Protein AF-A0A529MHB3-F1 (afdb_monomer_lite)

pLDDT: mean 91.33, std 6.26, range [59.16, 98.19]

Structure (mmCIF, N/CA/C/O backbone):
data_AF-A0A529MHB3-F1
#
_entry.id   AF-A0A529MHB3-F1
#
loop_
_atom_site.group_PDB
_atom_site.id
_atom_site.type_symbol
_atom_site.label_atom_id
_atom_site.label_alt_id
_atom_site.label_comp_id
_atom_site.label_asym_id
_atom_site.label_entity_id
_atom_site.label_seq_id
_atom_site.pdbx_PDB_ins_code
_atom_site.Cartn_x
_atom_site.Cartn_y
_atom_site.Cartn_z
_atom_site.occupancy
_atom_site.B_iso_or_equiv
_atom_site.auth_seq_id
_atom_site.auth_comp_id
_atom_site.auth_asym_id
_atom_site.auth_at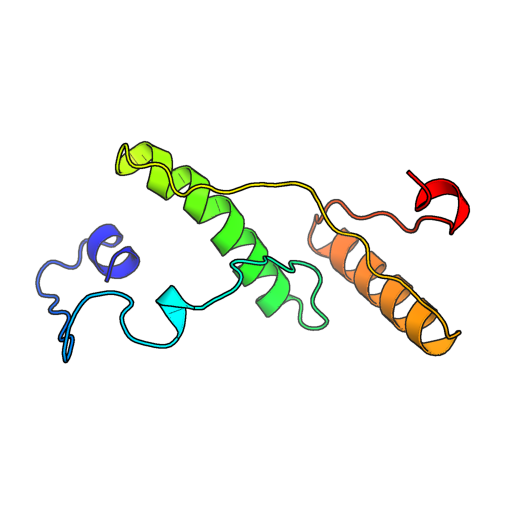om_id
_atom_site.pdbx_PDB_model_num
ATOM 1 N N . LEU A 1 1 ? -7.051 -4.091 14.810 1.00 94.50 1 LEU A N 1
ATOM 2 C CA . LEU A 1 1 ? -8.360 -3.804 15.439 1.00 94.50 1 LEU A CA 1
ATOM 3 C C . LEU A 1 1 ? -9.518 -4.038 14.470 1.00 94.50 1 LEU A C 1
ATOM 5 O O . LEU A 1 1 ? -10.263 -4.978 14.696 1.00 94.50 1 LEU A O 1
ATOM 9 N N . TYR A 1 2 ? -9.612 -3.275 13.371 1.00 95.81 2 TYR A N 1
ATOM 10 C CA . TYR A 1 2 ? -10.701 -3.368 12.380 1.00 95.81 2 TYR A CA 1
ATOM 11 C C . TYR A 1 2 ? -11.044 -4.806 11.943 1.00 95.81 2 TYR A C 1
ATOM 13 O O . TYR A 1 2 ? -12.170 -5.247 12.139 1.00 95.81 2 TYR A O 1
ATOM 21 N N . HIS A 1 3 ? -10.074 -5.578 11.436 1.00 97.31 3 HIS A N 1
ATOM 22 C CA . HIS A 1 3 ? -10.346 -6.948 10.974 1.00 97.31 3 HIS A CA 1
ATOM 23 C C . HIS A 1 3 ? -10.776 -7.912 12.085 1.00 97.31 3 HIS A C 1
ATOM 25 O O . HIS A 1 3 ? -11.596 -8.785 11.830 1.00 97.31 3 HIS A O 1
ATOM 31 N N . LEU A 1 4 ? -10.254 -7.752 13.307 1.00 98.06 4 LEU A N 1
ATOM 32 C CA . LEU A 1 4 ? -10.658 -8.579 14.448 1.00 98.06 4 LEU A CA 1
ATOM 33 C C . LEU A 1 4 ? -12.116 -8.291 14.822 1.00 98.06 4 LEU A C 1
ATOM 35 O O . LEU A 1 4 ? -12.918 -9.215 14.911 1.00 98.06 4 LEU A O 1
ATOM 39 N N . ALA A 1 5 ? -12.478 -7.010 14.943 1.00 96.44 5 ALA A N 1
ATOM 40 C CA . ALA A 1 5 ? -13.852 -6.598 15.222 1.00 96.44 5 ALA A CA 1
ATOM 41 C C . ALA A 1 5 ? -14.816 -7.063 14.116 1.00 96.44 5 ALA A C 1
ATOM 43 O O . ALA A 1 5 ? -15.865 -7.634 14.405 1.00 96.44 5 ALA A O 1
ATOM 44 N N . LYS A 1 6 ? -14.426 -6.917 12.840 1.00 95.00 6 LYS A N 1
ATOM 45 C CA . LYS A 1 6 ? -15.197 -7.423 11.692 1.00 95.00 6 LYS A CA 1
ATOM 46 C C . LYS A 1 6 ? -15.372 -8.948 11.726 1.00 95.00 6 LYS A C 1
ATOM 48 O O . LYS A 1 6 ? -16.399 -9.450 11.284 1.00 95.00 6 LYS A O 1
ATOM 53 N N . ALA A 1 7 ? -14.403 -9.683 12.272 1.00 97.56 7 ALA A N 1
ATOM 54 C CA . ALA A 1 7 ? -14.483 -11.129 12.477 1.00 97.56 7 ALA A CA 1
ATOM 55 C C . ALA A 1 7 ? -15.318 -11.539 13.711 1.00 97.56 7 ALA A C 1
ATOM 57 O O . ALA A 1 7 ? -15.335 -12.716 14.065 1.00 97.56 7 ALA A O 1
ATOM 58 N N . GLY A 1 8 ? -15.998 -10.595 14.374 1.00 98.00 8 GLY A N 1
ATOM 59 C CA . GLY A 1 8 ? -16.901 -10.860 15.497 1.00 98.00 8 GLY A CA 1
ATOM 60 C C . GLY A 1 8 ? -16.226 -10.893 16.867 1.00 98.00 8 GLY A C 1
ATOM 61 O O . GLY A 1 8 ? -16.867 -11.254 17.850 1.00 98.00 8 GLY A O 1
ATOM 62 N N . TRP A 1 9 ? -14.949 -10.524 16.960 1.00 98.19 9 TRP A N 1
ATOM 63 C CA . TRP A 1 9 ? -14.267 -10.431 18.248 1.00 98.19 9 TRP A CA 1
ATOM 64 C C . TRP A 1 9 ? -14.741 -9.177 18.988 1.00 98.19 9 TRP A C 1
ATOM 66 O O . TRP A 1 9 ? -14.654 -8.071 18.453 1.00 98.19 9 TRP A O 1
ATOM 76 N N . THR A 1 10 ? -15.220 -9.347 20.220 1.00 97.00 10 THR A N 1
ATOM 77 C CA . THR A 1 10 ? -15.802 -8.263 21.031 1.00 97.00 10 THR A CA 1
ATOM 78 C C . THR A 1 10 ? -14.849 -7.732 22.100 1.00 97.00 10 THR A C 1
ATOM 80 O O . THR A 1 10 ? -14.863 -6.539 22.388 1.00 97.00 10 THR A O 1
ATOM 83 N N . ASP A 1 11 ? -13.978 -8.584 22.643 1.00 97.38 11 ASP A N 1
ATOM 84 C CA . ASP A 1 11 ? -13.080 -8.244 23.753 1.00 97.38 11 ASP A CA 1
ATOM 85 C C . ASP A 1 11 ? -11.695 -7.819 23.243 1.00 97.38 11 ASP A C 1
ATOM 87 O O . ASP A 1 11 ? -10.702 -8.533 23.394 1.00 97.38 11 ASP A O 1
ATOM 91 N N . ILE A 1 12 ? -11.619 -6.658 22.584 1.00 97.56 12 ILE A N 1
ATOM 92 C CA . ILE A 1 12 ? -10.368 -6.139 22.010 1.00 97.56 12 ILE A CA 1
ATOM 93 C C . ILE A 1 12 ? -10.081 -4.733 22.537 1.00 97.56 12 ILE A C 1
ATOM 95 O O . ILE A 1 12 ? -10.956 -3.872 22.555 1.00 97.56 12 ILE A O 1
ATOM 99 N N . MET A 1 13 ? -8.822 -4.472 22.888 1.00 97.00 13 MET A N 1
ATOM 100 C CA . MET A 1 13 ? -8.336 -3.155 23.298 1.00 97.00 13 MET A CA 1
ATOM 101 C C . MET A 1 13 ? -7.160 -2.727 22.415 1.00 97.00 13 MET A C 1
ATOM 103 O O . MET A 1 13 ? -6.275 -3.529 22.117 1.00 97.00 13 MET A O 1
ATOM 107 N N . LEU A 1 14 ? -7.147 -1.457 22.004 1.00 97.38 14 LEU A N 1
ATOM 108 C CA . LEU A 1 14 ? -5.997 -0.805 21.377 1.00 97.38 14 LEU A CA 1
ATOM 109 C C . LEU A 1 14 ? -5.404 0.185 22.380 1.00 97.38 14 LEU A C 1
ATOM 111 O O . LEU A 1 14 ? -6.128 1.024 22.907 1.00 97.38 14 LEU A O 1
ATOM 115 N N . ILE A 1 15 ? -4.100 0.087 22.627 1.00 97.62 15 ILE A N 1
ATOM 116 C CA . ILE A 1 15 ? -3.367 1.013 23.493 1.00 97.62 15 ILE A CA 1
ATOM 117 C C . ILE A 1 15 ? -2.458 1.854 22.598 1.00 97.62 15 ILE A C 1
ATOM 119 O O . ILE A 1 15 ? -1.578 1.314 21.932 1.00 97.62 15 ILE A O 1
ATOM 123 N N . GLU A 1 16 ? -2.688 3.164 22.586 1.00 97.19 16 GLU A N 1
ATOM 124 C CA . GLU A 1 16 ? -1.869 4.164 21.895 1.00 97.19 16 GLU A CA 1
ATOM 125 C C . GLU A 1 16 ? -1.195 5.052 22.948 1.00 97.19 16 GLU A C 1
ATOM 127 O O . GLU A 1 16 ? -1.802 5.393 23.964 1.00 97.19 16 GLU A O 1
ATOM 132 N N . ARG A 1 17 ? 0.076 5.399 22.730 1.00 97.69 17 ARG A N 1
ATOM 133 C CA . ARG A 1 17 ? 0.848 6.240 23.651 1.00 97.69 17 ARG A CA 1
ATOM 134 C C . ARG A 1 17 ? 0.370 7.694 23.612 1.00 97.69 17 ARG A C 1
ATOM 136 O O . ARG A 1 17 ? 0.407 8.350 24.650 1.00 97.69 17 ARG A O 1
ATOM 143 N N . SER A 1 18 ? 0.033 8.208 22.429 1.00 96.94 18 SER A N 1
ATOM 144 C CA . SER A 1 18 ? -0.364 9.607 22.226 1.00 96.94 18 SER A CA 1
ATOM 145 C C . SER A 1 18 ? -1.667 9.699 21.429 1.00 96.94 18 SER A C 1
ATOM 147 O O . SER A 1 18 ? -2.725 9.374 21.959 1.00 96.94 18 SER A O 1
ATOM 149 N N . GLU A 1 19 ? -1.608 10.130 20.169 1.00 97.00 19 GLU A N 1
ATOM 150 C CA . GLU A 1 19 ? -2.771 10.256 19.292 1.00 97.00 19 GLU A CA 1
ATOM 151 C C . GLU A 1 19 ? -2.668 9.234 18.163 1.00 97.00 19 GLU A C 1
ATOM 153 O O . GLU A 1 19 ? -1.571 8.872 17.729 1.00 97.00 19 GLU A O 1
ATOM 158 N N . LEU A 1 20 ? -3.810 8.768 17.652 1.00 97.19 20 LEU A N 1
ATOM 159 C CA . LEU A 1 20 ? -3.800 7.878 16.495 1.00 97.19 20 LEU A CA 1
ATOM 160 C C . LEU A 1 20 ? -3.012 8.530 15.358 1.00 97.19 20 LEU A C 1
ATOM 162 O O . LEU A 1 20 ? -3.176 9.712 15.072 1.00 97.19 20 LEU A O 1
ATOM 166 N N . THR A 1 21 ? -2.188 7.727 14.687 1.00 96.50 21 THR A N 1
ATOM 167 C CA . THR A 1 21 ? -1.310 8.129 13.574 1.00 96.50 21 THR A CA 1
ATOM 168 C C . THR A 1 21 ? -0.060 8.938 13.939 1.00 96.50 21 THR A C 1
ATOM 170 O O . THR A 1 21 ? 0.784 9.105 13.058 1.00 96.50 21 THR A O 1
ATOM 173 N N . SER A 1 22 ? 0.160 9.331 15.204 1.00 95.62 22 SER A N 1
ATOM 174 C CA . SER A 1 22 ? 1.291 10.198 15.605 1.00 95.62 22 SER A CA 1
ATOM 175 C C . SER A 1 22 ? 2.699 9.590 15.423 1.00 95.62 22 SER A C 1
ATOM 177 O O . SER A 1 22 ? 3.696 10.243 15.721 1.00 95.62 22 SER A O 1
ATOM 179 N N . GLY A 1 23 ? 2.796 8.338 14.964 1.00 95.12 23 GLY A N 1
ATOM 180 C CA . GLY A 1 23 ? 4.038 7.657 14.578 1.00 95.12 23 GLY A CA 1
ATOM 181 C C . GLY A 1 23 ? 4.447 7.920 13.123 1.00 95.12 23 GLY A C 1
ATOM 182 O O . GLY A 1 23 ? 4.363 9.037 12.638 1.00 95.12 23 GLY A O 1
ATOM 183 N N . SER A 1 24 ? 4.891 6.896 12.389 1.00 95.62 24 SER A N 1
ATOM 184 C CA . SER A 1 24 ? 5.295 7.077 10.984 1.00 95.62 24 SER A CA 1
ATOM 185 C C . SER A 1 24 ? 4.135 7.303 10.013 1.00 95.62 24 SER A C 1
ATOM 187 O O . SER A 1 24 ? 4.341 7.795 8.905 1.00 95.62 24 SER A O 1
ATOM 189 N N . SER A 1 25 ? 2.914 6.953 10.422 1.00 94.44 25 SER A N 1
ATOM 190 C CA . SER A 1 25 ? 1.727 7.024 9.572 1.00 94.44 25 SER A CA 1
ATOM 191 C C . SER A 1 25 ? 1.390 8.449 9.136 1.00 94.44 25 SER A C 1
ATOM 193 O O . SER A 1 25 ? 1.068 8.639 7.968 1.00 94.44 25 SER A O 1
ATOM 195 N N . TRP A 1 26 ? 1.480 9.447 10.028 1.00 93.44 26 TRP A N 1
ATOM 196 C CA . TRP A 1 26 ? 1.101 10.825 9.679 1.00 93.44 26 TRP A CA 1
ATOM 197 C C . TRP A 1 26 ? 2.002 11.436 8.601 1.00 93.44 26 TRP A C 1
ATOM 199 O O . TRP A 1 26 ? 1.537 12.241 7.801 1.00 93.44 26 TRP A O 1
ATOM 209 N N . HIS A 1 27 ? 3.285 11.060 8.577 1.00 93.69 27 HIS A N 1
ATOM 210 C CA . HIS A 1 27 ? 4.274 11.618 7.652 1.00 93.69 27 HIS A CA 1
ATOM 211 C C . HIS A 1 27 ? 4.565 10.700 6.458 1.00 93.69 27 HIS A C 1
ATOM 213 O O . HIS A 1 27 ? 5.542 10.906 5.731 1.00 93.69 27 HIS A O 1
ATOM 219 N N . ALA A 1 28 ? 3.775 9.642 6.268 1.00 93.94 28 ALA A N 1
ATOM 220 C CA . ALA A 1 28 ? 3.904 8.787 5.102 1.00 93.94 28 ALA A CA 1
ATOM 221 C C . ALA A 1 28 ? 3.451 9.547 3.846 1.00 93.94 28 ALA A C 1
ATOM 223 O O . ALA A 1 28 ? 2.418 10.208 3.848 1.00 93.94 28 ALA A O 1
ATOM 224 N N . ALA A 1 29 ? 4.178 9.389 2.737 1.00 92.44 29 ALA A N 1
ATOM 225 C CA . ALA A 1 29 ? 3.784 9.978 1.454 1.00 92.44 29 ALA A CA 1
ATOM 226 C C . ALA A 1 29 ? 2.499 9.355 0.861 1.00 92.44 29 ALA A C 1
ATOM 228 O O . ALA A 1 29 ? 1.949 9.886 -0.095 1.00 92.44 29 ALA A O 1
ATOM 229 N N . GLY A 1 30 ? 2.037 8.216 1.396 1.00 88.19 30 GLY A N 1
ATOM 230 C CA . GLY A 1 30 ? 0.776 7.579 0.994 1.00 88.19 30 GLY A CA 1
ATOM 231 C C . GLY A 1 30 ? 0.814 6.807 -0.331 1.00 88.19 30 GLY A C 1
ATOM 232 O O . GLY A 1 30 ? -0.236 6.479 -0.872 1.00 88.19 30 GLY A O 1
ATOM 233 N N . GLY A 1 31 ? 2.001 6.510 -0.872 1.00 87.94 31 GLY A N 1
ATOM 234 C CA . GLY A 1 31 ? 2.146 5.774 -2.131 1.00 87.94 31 GLY A CA 1
ATOM 235 C C . GLY A 1 31 ? 1.840 4.276 -2.008 1.00 87.94 31 GLY A C 1
ATOM 236 O O . GLY A 1 31 ? 2.332 3.604 -1.100 1.00 87.94 31 GLY A O 1
ATOM 237 N N . PHE A 1 32 ? 1.084 3.734 -2.968 1.00 85.94 32 PHE A N 1
ATOM 238 C CA . PHE A 1 32 ? 0.829 2.298 -3.108 1.00 85.94 32 PHE A CA 1
ATOM 239 C C . PHE A 1 32 ? 1.616 1.733 -4.294 1.00 85.94 32 PHE A C 1
ATOM 241 O O . PHE A 1 32 ? 1.418 2.141 -5.436 1.00 85.94 32 PHE A O 1
ATOM 248 N N . HIS A 1 33 ? 2.481 0.753 -4.038 1.00 82.31 33 HIS A N 1
ATOM 249 C CA . HIS A 1 33 ? 3.254 0.065 -5.075 1.00 82.31 33 HIS A CA 1
ATOM 250 C C . HIS A 1 33 ? 2.892 -1.415 -5.070 1.00 82.31 33 HIS A C 1
ATOM 252 O O . HIS A 1 33 ? 3.374 -2.156 -4.221 1.00 82.31 33 HIS A O 1
ATOM 258 N N . THR A 1 34 ? 2.020 -1.839 -5.983 1.00 73.31 34 THR A N 1
ATOM 259 C CA . THR A 1 34 ? 1.471 -3.206 -5.998 1.00 73.31 34 THR A CA 1
ATOM 260 C C . THR A 1 34 ? 2.378 -4.225 -6.684 1.00 73.31 34 THR A C 1
ATOM 262 O O . THR A 1 34 ? 2.241 -5.422 -6.440 1.00 73.31 34 THR A O 1
ATOM 265 N N . LEU A 1 35 ? 3.310 -3.786 -7.539 1.00 78.06 35 LEU A N 1
ATOM 266 C CA . LEU A 1 35 ? 4.237 -4.695 -8.207 1.00 78.06 35 LEU A CA 1
ATOM 267 C C . LEU A 1 35 ? 5.370 -5.087 -7.252 1.00 78.06 35 LEU A C 1
ATOM 269 O O . LEU A 1 35 ? 6.232 -4.271 -6.923 1.00 78.06 35 LEU A O 1
ATOM 273 N N . ASN A 1 36 ? 5.369 -6.351 -6.827 1.00 78.50 36 ASN A N 1
ATOM 274 C CA . ASN A 1 36 ? 6.335 -6.888 -5.877 1.00 78.50 36 ASN A CA 1
ATOM 275 C C . ASN A 1 36 ? 7.028 -8.151 -6.411 1.00 78.50 36 ASN A C 1
ATOM 277 O O . ASN A 1 36 ? 6.462 -8.916 -7.193 1.00 78.50 36 ASN A O 1
ATOM 281 N N . GLY A 1 37 ? 8.267 -8.382 -5.969 1.00 75.62 37 GLY A N 1
ATOM 282 C CA . GLY A 1 37 ? 9.010 -9.601 -6.284 1.00 75.62 37 GLY A CA 1
ATOM 283 C C . GLY A 1 37 ? 8.434 -10.847 -5.601 1.00 75.62 37 GLY A C 1
ATOM 284 O O . GLY A 1 37 ? 8.552 -11.942 -6.165 1.00 75.62 37 GLY A O 1
ATOM 285 N N . ASP A 1 38 ? 7.798 -10.677 -4.437 1.00 83.44 38 ASP A N 1
ATOM 286 C CA . ASP A 1 38 ? 7.110 -11.731 -3.687 1.00 83.44 38 ASP A CA 1
ATOM 287 C C . ASP A 1 38 ? 5.599 -11.746 -4.019 1.00 83.44 38 ASP A C 1
ATOM 289 O O . ASP A 1 38 ? 4.898 -10.761 -3.757 1.00 83.44 38 ASP A O 1
ATOM 293 N N . PRO A 1 39 ? 5.066 -12.857 -4.567 1.00 81.19 39 PRO A N 1
ATOM 294 C CA . PRO A 1 39 ? 3.649 -12.984 -4.907 1.00 81.19 39 PRO A CA 1
ATOM 295 C C . PRO A 1 39 ? 2.676 -12.788 -3.737 1.00 81.19 39 PRO A C 1
ATOM 297 O O . PRO A 1 39 ? 1.580 -12.259 -3.930 1.00 81.19 39 PRO A O 1
ATOM 300 N N . ASN A 1 40 ? 3.050 -13.197 -2.522 1.00 86.81 40 ASN A N 1
ATOM 301 C CA . ASN A 1 40 ? 2.193 -13.042 -1.347 1.00 86.81 40 ASN A CA 1
ATOM 302 C C . ASN A 1 40 ? 2.121 -11.579 -0.914 1.00 86.81 40 ASN A C 1
ATOM 304 O O . ASN A 1 40 ? 1.050 -11.097 -0.542 1.00 86.81 40 ASN A O 1
ATOM 308 N N . VAL A 1 41 ? 3.240 -10.860 -1.019 1.00 88.00 41 VAL A N 1
ATOM 309 C CA . VAL A 1 41 ? 3.276 -9.421 -0.739 1.00 88.00 41 VAL A CA 1
ATOM 310 C C . VAL A 1 41 ? 2.457 -8.659 -1.778 1.00 88.00 41 VAL A C 1
ATOM 312 O O . VAL A 1 41 ? 1.637 -7.827 -1.395 1.00 88.00 41 VAL A O 1
ATOM 315 N N . ALA A 1 42 ? 2.587 -8.992 -3.067 1.00 83.25 42 ALA A N 1
ATOM 316 C CA . ALA A 1 42 ? 1.767 -8.393 -4.124 1.00 83.25 42 ALA A CA 1
ATOM 317 C C . ALA A 1 42 ? 0.262 -8.612 -3.873 1.00 83.25 42 ALA A C 1
ATOM 319 O O . ALA A 1 42 ? -0.536 -7.677 -3.963 1.00 83.25 42 ALA A O 1
ATOM 320 N N . LYS A 1 43 ? -0.129 -9.830 -3.471 1.00 84.44 43 LYS A N 1
ATOM 321 C CA . LYS A 1 43 ? -1.518 -10.148 -3.111 1.00 84.44 43 LYS A CA 1
ATOM 322 C C . LYS A 1 43 ? -2.006 -9.342 -1.903 1.00 84.44 43 LYS A C 1
ATOM 324 O O . LYS A 1 43 ? -3.131 -8.844 -1.925 1.00 84.44 43 LYS A O 1
ATOM 329 N N . LEU A 1 44 ? -1.178 -9.189 -0.867 1.00 89.81 44 LEU A N 1
ATOM 330 C CA . LEU A 1 44 ? -1.512 -8.378 0.307 1.00 89.81 44 LEU A CA 1
ATOM 331 C C . LEU A 1 44 ? -1.683 -6.899 -0.064 1.00 89.81 44 LEU A C 1
ATOM 333 O O . LEU A 1 44 ? -2.628 -6.262 0.387 1.00 89.81 44 LEU A O 1
ATOM 337 N N . GLN A 1 45 ? 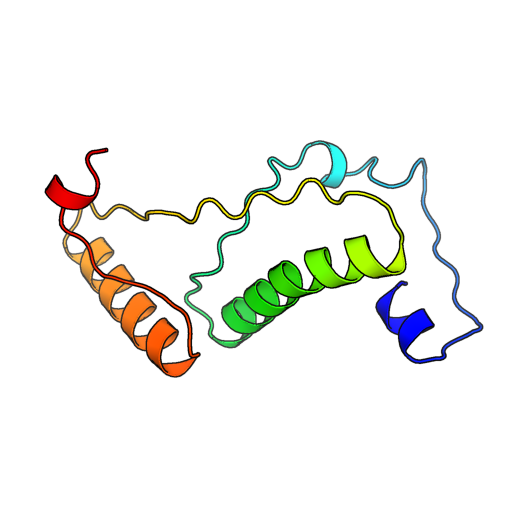-0.813 -6.358 -0.915 1.00 89.31 45 GLN A N 1
ATOM 338 C CA . GLN A 1 45 ? -0.914 -4.974 -1.384 1.00 89.31 45 GLN A CA 1
ATOM 339 C C . GLN A 1 45 ? -2.181 -4.747 -2.215 1.00 89.31 45 GLN A C 1
ATOM 341 O O . GLN A 1 45 ? -2.878 -3.756 -1.998 1.00 89.31 45 GLN A O 1
ATOM 346 N N . ALA A 1 46 ? -2.518 -5.678 -3.113 1.00 85.44 46 ALA A N 1
ATOM 347 C CA . ALA A 1 46 ? -3.763 -5.632 -3.877 1.00 85.44 46 ALA A CA 1
ATOM 348 C C . ALA A 1 46 ? -4.997 -5.667 -2.958 1.00 85.44 46 ALA A C 1
ATOM 350 O O . ALA A 1 46 ? -5.926 -4.878 -3.139 1.00 85.44 46 ALA A O 1
ATOM 351 N N . TYR A 1 47 ? -4.979 -6.525 -1.932 1.00 90.81 47 TYR A N 1
ATOM 352 C CA . TYR A 1 47 ? -6.018 -6.553 -0.903 1.00 90.81 47 TYR A CA 1
ATOM 353 C C . TYR A 1 47 ? -6.144 -5.208 -0.179 1.00 90.81 47 TYR A C 1
ATOM 355 O O . TYR A 1 47 ? -7.249 -4.685 -0.073 1.00 90.81 47 TYR A O 1
AT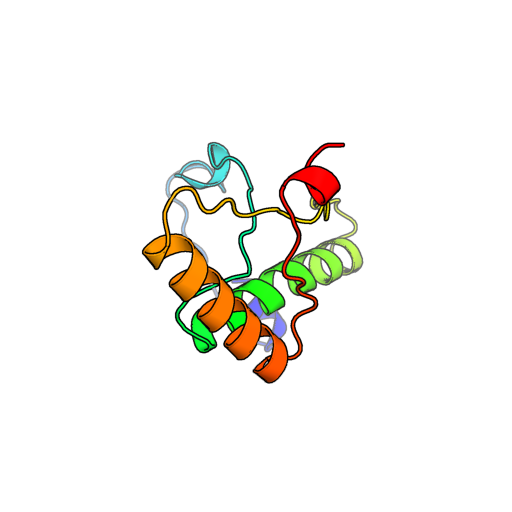OM 363 N N . THR A 1 48 ? -5.030 -4.624 0.272 1.00 91.88 48 THR A N 1
ATOM 364 C CA . THR A 1 48 ? -5.033 -3.330 0.966 1.00 91.88 48 THR A CA 1
ATOM 365 C C . THR A 1 48 ? -5.644 -2.235 0.097 1.00 91.88 48 THR A C 1
ATOM 367 O O . THR A 1 48 ? -6.503 -1.502 0.573 1.00 91.88 48 THR A O 1
ATOM 370 N N . VAL A 1 49 ? -5.273 -2.148 -1.183 1.00 90.06 49 VAL A N 1
ATOM 371 C CA . VAL A 1 49 ? -5.853 -1.153 -2.103 1.00 90.06 49 VAL A CA 1
ATOM 372 C C . VAL A 1 49 ? -7.371 -1.324 -2.228 1.00 90.06 49 VAL A C 1
ATOM 374 O O . VAL A 1 49 ? -8.109 -0.339 -2.192 1.00 90.06 49 VAL A O 1
ATOM 377 N N . GLN A 1 50 ? -7.855 -2.563 -2.336 1.00 89.75 50 GLN A N 1
ATOM 378 C CA . GLN A 1 50 ? -9.291 -2.831 -2.418 1.00 89.75 50 GLN A CA 1
ATOM 379 C C . GLN A 1 50 ? -10.018 -2.542 -1.095 1.00 89.75 50 GLN A C 1
ATOM 381 O O . GLN A 1 50 ? -11.147 -2.056 -1.110 1.00 89.75 50 GLN A O 1
ATOM 386 N N . LEU A 1 51 ? -9.369 -2.798 0.042 1.00 95.12 51 LEU A N 1
ATOM 387 C CA . LEU A 1 51 ? -9.927 -2.565 1.371 1.00 95.12 51 LEU A CA 1
ATOM 388 C C . LEU A 1 51 ? -10.228 -1.082 1.627 1.00 95.12 51 LEU A C 1
ATOM 390 O O . LEU A 1 51 ? -11.219 -0.783 2.281 1.00 95.12 51 LEU A O 1
ATOM 394 N N . TYR A 1 52 ? -9.422 -0.154 1.106 1.00 94.50 52 TYR A N 1
ATOM 395 C CA . TYR A 1 52 ? -9.670 1.285 1.280 1.00 94.50 52 TYR A CA 1
ATOM 396 C C . TYR A 1 52 ? -11.026 1.716 0.703 1.00 94.50 52 TYR A C 1
ATOM 398 O O . TYR A 1 52 ? -11.718 2.518 1.323 1.00 94.50 52 TYR A O 1
ATOM 406 N N . LYS A 1 53 ? -11.439 1.139 -0.436 1.00 92.06 53 LYS A N 1
ATOM 407 C CA . LYS A 1 53 ? -12.776 1.377 -1.007 1.00 92.06 53 LYS A CA 1
ATOM 408 C C . LYS A 1 53 ? -13.872 0.890 -0.065 1.00 92.06 53 LYS A C 1
ATOM 410 O O . LYS A 1 53 ? -14.810 1.621 0.217 1.00 92.06 53 LYS A O 1
ATOM 415 N N . GLU A 1 54 ? -13.710 -0.323 0.460 1.00 94.75 54 GLU A N 1
ATOM 416 C CA . GLU A 1 54 ? -14.659 -0.891 1.416 1.00 94.75 54 GLU A CA 1
ATOM 417 C C . GLU A 1 54 ? -14.761 -0.018 2.678 1.00 94.75 54 GLU A C 1
ATOM 419 O O . GLU A 1 54 ? -15.860 0.290 3.123 1.00 94.75 54 GLU A O 1
ATOM 424 N N . ILE A 1 55 ? -13.625 0.417 3.238 1.00 95.88 55 ILE A N 1
ATOM 425 C CA . ILE A 1 55 ? -13.582 1.272 4.434 1.00 95.88 55 ILE A CA 1
ATOM 426 C C . ILE A 1 55 ? -14.327 2.584 4.194 1.00 95.88 55 ILE A C 1
ATOM 428 O O . ILE A 1 55 ? -15.091 3.003 5.063 1.00 95.88 55 ILE A O 1
ATOM 432 N N . GLU A 1 56 ? -14.134 3.223 3.042 1.00 95.56 56 GLU A N 1
ATOM 433 C CA . GLU A 1 56 ? -14.848 4.450 2.685 1.00 95.56 56 GLU A CA 1
ATOM 434 C C . GLU A 1 56 ? -16.368 4.223 2.633 1.00 95.56 56 GLU A C 1
ATOM 436 O O . GLU A 1 56 ? -17.125 4.994 3.225 1.00 95.56 56 GLU A O 1
ATOM 441 N N . GLU A 1 57 ? -16.811 3.110 2.040 1.00 95.44 57 GLU A N 1
ATOM 442 C CA . GLU A 1 57 ? -18.227 2.727 1.970 1.00 95.44 57 GLU A CA 1
ATOM 443 C C . GLU A 1 57 ? -18.848 2.471 3.354 1.00 95.44 57 GLU A C 1
ATOM 445 O O . GLU A 1 57 ? -19.909 3.018 3.658 1.00 95.44 57 GLU A O 1
ATOM 450 N N . VAL A 1 58 ? -18.212 1.663 4.215 1.00 96.12 58 VAL A N 1
ATOM 451 C CA . VAL A 1 58 ? -18.786 1.340 5.540 1.00 96.12 58 VAL A CA 1
ATOM 452 C C . VAL A 1 58 ? -18.652 2.465 6.561 1.00 96.12 58 VAL A C 1
ATOM 454 O O . VAL A 1 58 ? -19.483 2.557 7.464 1.00 96.12 58 VAL A O 1
ATOM 457 N N . SER A 1 59 ? -17.613 3.296 6.470 1.00 95.62 59 SER A N 1
ATOM 458 C CA . SER A 1 59 ? -17.397 4.386 7.433 1.00 95.62 59 SER A CA 1
ATOM 459 C C . SER A 1 59 ? -18.093 5.688 7.039 1.00 95.62 59 SER A C 1
ATOM 461 O O . SER A 1 59 ? -18.302 6.544 7.900 1.00 95.62 59 SER A O 1
ATOM 463 N N . GLY A 1 60 ? -18.419 5.866 5.754 1.00 96.44 60 GLY A N 1
ATOM 464 C CA . GLY A 1 60 ? -18.863 7.147 5.204 1.00 96.44 60 GLY A CA 1
ATOM 465 C C . GLY A 1 60 ? -17.780 8.234 5.224 1.00 96.44 60 GLY A C 1
ATOM 466 O O . GLY A 1 60 ? -18.091 9.403 5.000 1.00 96.44 60 GLY A O 1
ATOM 467 N N . GLN A 1 61 ? -16.524 7.881 5.520 1.00 96.44 61 GLN A N 1
ATOM 468 C CA . GLN A 1 61 ? -15.394 8.804 5.566 1.00 96.44 61 GLN A CA 1
ATOM 469 C C . GLN A 1 61 ? -14.481 8.574 4.367 1.00 96.44 61 GLN A C 1
ATOM 471 O O . GLN A 1 61 ? -14.024 7.458 4.130 1.00 96.44 61 GLN A O 1
ATOM 476 N N . SER A 1 62 ? -14.177 9.652 3.642 1.00 95.31 62 SER A N 1
ATOM 477 C CA . SER A 1 62 ? -13.225 9.600 2.532 1.00 95.31 62 SER A CA 1
ATOM 478 C C . SER A 1 62 ? -11.853 9.136 3.012 1.00 95.31 62 SER A C 1
ATOM 480 O O . SER A 1 62 ? -11.286 9.705 3.948 1.00 95.31 62 SER A O 1
ATOM 482 N N . CYS A 1 63 ? -11.293 8.147 2.320 1.00 93.81 63 CYS A N 1
ATOM 483 C CA . CYS A 1 63 ? -9.917 7.708 2.519 1.00 93.81 63 CYS A CA 1
ATOM 484 C C . CYS A 1 63 ? -8.925 8.462 1.618 1.00 93.81 63 CYS A C 1
ATOM 486 O O . CYS A 1 63 ? -7.729 8.176 1.663 1.00 93.81 63 CYS A O 1
ATOM 488 N N . SER A 1 64 ? -9.405 9.408 0.795 1.00 92.25 64 SER A N 1
ATOM 489 C CA . SER A 1 64 ? -8.587 10.212 -0.130 1.00 92.25 64 SER A CA 1
ATOM 490 C C . SER A 1 64 ? -7.676 9.355 -1.028 1.00 92.25 64 SER A C 1
ATOM 492 O O . SER A 1 64 ? -6.526 9.699 -1.298 1.00 92.25 64 SER A O 1
ATOM 494 N N . LEU A 1 65 ? -8.184 8.198 -1.470 1.00 90.94 65 LEU A N 1
ATOM 495 C CA . LEU A 1 65 ? -7.444 7.261 -2.310 1.00 90.94 65 LEU A CA 1
ATOM 496 C C . LEU A 1 65 ? -7.461 7.715 -3.777 1.00 90.94 65 LEU A C 1
ATOM 498 O O . LEU A 1 65 ? -8.515 7.774 -4.408 1.00 90.94 65 LEU A O 1
ATOM 502 N N . HIS A 1 66 ? -6.280 7.937 -4.351 1.00 90.25 66 HIS A N 1
ATOM 503 C CA . HIS A 1 66 ? -6.115 8.273 -5.766 1.00 90.25 66 HIS A CA 1
ATOM 504 C C . HIS A 1 66 ? -5.448 7.116 -6.522 1.00 90.25 66 HIS A C 1
ATOM 506 O O . HIS A 1 66 ? -4.254 6.864 -6.376 1.00 90.25 66 HIS A O 1
ATOM 512 N N . LEU A 1 67 ? -6.219 6.402 -7.348 1.00 86.81 67 LEU A N 1
ATOM 513 C CA . LEU A 1 67 ? -5.721 5.304 -8.186 1.00 86.81 67 LEU A CA 1
ATOM 514 C C . LEU A 1 67 ? -5.255 5.832 -9.547 1.00 86.81 67 LEU A C 1
ATOM 516 O O . LEU A 1 67 ? -5.940 5.680 -10.553 1.00 86.81 67 LEU A O 1
ATOM 520 N N . THR A 1 68 ? -4.085 6.466 -9.572 1.00 88.69 68 THR A N 1
ATOM 521 C CA . THR A 1 68 ? -3.510 7.081 -10.785 1.00 88.69 68 THR A CA 1
ATOM 522 C C . THR A 1 68 ? -2.704 6.112 -11.653 1.00 88.69 68 THR A C 1
ATOM 524 O O . THR A 1 68 ? -2.152 6.515 -12.672 1.00 88.69 68 THR A O 1
ATOM 527 N N . GLY A 1 69 ? -2.586 4.848 -11.240 1.00 86.94 69 GLY A N 1
ATOM 528 C CA . GLY A 1 69 ? -1.601 3.923 -11.797 1.00 86.94 69 GLY A CA 1
ATOM 529 C C . GLY A 1 69 ? -0.171 4.294 -11.388 1.00 86.94 69 GLY A C 1
ATOM 530 O O . GLY A 1 69 ? 0.055 5.167 -10.546 1.00 86.94 69 GLY A O 1
ATOM 531 N N . GLY A 1 70 ? 0.808 3.604 -11.968 1.00 88.12 70 GLY A N 1
ATOM 532 C CA . GLY A 1 70 ? 2.221 3.863 -11.715 1.00 88.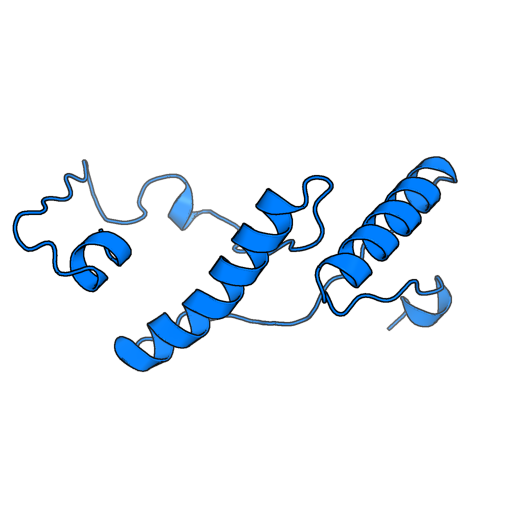12 70 GLY A CA 1
ATOM 533 C C . GLY A 1 70 ? 3.099 3.298 -12.823 1.00 88.12 70 GLY A C 1
ATOM 534 O O . GLY A 1 70 ? 2.764 2.286 -13.432 1.00 88.12 70 GLY A O 1
ATOM 535 N N . VAL A 1 71 ? 4.235 3.951 -13.062 1.00 90.56 71 VAL A N 1
ATOM 536 C CA . VAL A 1 71 ? 5.222 3.546 -14.069 1.00 90.56 71 VAL A CA 1
ATOM 537 C C . VAL A 1 71 ? 6.546 3.268 -13.371 1.00 90.56 71 VAL A C 1
ATOM 539 O O . VAL A 1 71 ? 6.991 4.047 -12.529 1.00 90.56 71 VAL A O 1
ATOM 542 N N . MET A 1 72 ? 7.187 2.153 -13.719 1.00 91.38 72 MET A N 1
ATOM 543 C CA . MET A 1 72 ? 8.552 1.855 -13.292 1.00 91.38 72 MET A CA 1
ATOM 544 C C . MET A 1 72 ? 9.495 1.897 -14.481 1.00 91.38 72 MET A C 1
ATOM 546 O O . MET A 1 72 ? 9.310 1.173 -15.454 1.00 91.38 72 MET A O 1
ATOM 550 N N . MET A 1 73 ? 10.530 2.722 -14.361 1.00 92.69 73 MET A N 1
ATOM 551 C CA . MET A 1 73 ? 11.536 2.889 -15.401 1.00 92.69 73 MET A CA 1
ATOM 552 C C . MET A 1 73 ? 12.645 1.840 -15.270 1.00 92.69 73 MET A C 1
ATOM 554 O O . MET A 1 73 ? 12.984 1.393 -14.165 1.00 92.69 73 MET A O 1
ATOM 558 N N . ALA A 1 74 ? 13.215 1.472 -16.415 1.00 94.94 74 ALA A N 1
ATOM 559 C CA . ALA A 1 74 ? 14.439 0.695 -16.517 1.00 94.94 74 ALA A CA 1
ATOM 560 C C . ALA A 1 74 ? 15.485 1.485 -17.303 1.00 94.94 74 ALA A C 1
ATOM 562 O O . ALA A 1 74 ? 15.265 1.832 -18.461 1.00 94.94 74 ALA A O 1
ATOM 563 N N . ASP A 1 75 ? 16.611 1.762 -16.658 1.00 95.88 75 ASP A N 1
ATOM 564 C CA . ASP A 1 75 ? 17.794 2.411 -17.226 1.00 95.88 75 ASP A CA 1
ATOM 565 C C . ASP A 1 75 ? 18.906 1.406 -17.575 1.00 95.88 75 ASP A C 1
ATOM 567 O O . ASP A 1 75 ? 19.829 1.742 -18.315 1.00 95.88 75 ASP A O 1
ATOM 571 N N . THR A 1 76 ? 18.795 0.159 -17.101 1.00 97.50 76 THR A N 1
ATOM 572 C CA . THR A 1 76 ? 19.720 -0.939 -17.408 1.00 97.50 76 THR A CA 1
ATOM 573 C C . THR A 1 76 ? 19.006 -2.186 -17.951 1.00 97.50 76 THR A C 1
ATOM 575 O O . THR A 1 76 ? 17.817 -2.399 -17.669 1.00 97.50 76 THR A O 1
ATOM 578 N N . PRO A 1 77 ? 19.711 -3.056 -18.704 1.00 97.00 77 PRO A N 1
ATOM 579 C CA . PRO A 1 77 ? 19.172 -4.344 -19.144 1.00 97.00 77 PRO A CA 1
ATOM 580 C C . PRO A 1 77 ? 18.694 -5.224 -17.983 1.00 97.00 77 PRO A C 1
ATOM 582 O O . PRO A 1 77 ? 17.603 -5.790 -18.052 1.00 97.00 77 PRO A O 1
ATOM 585 N N . GLU A 1 78 ? 19.445 -5.272 -16.882 1.00 97.06 78 GLU A N 1
ATOM 586 C CA . GLU A 1 78 ? 19.110 -6.070 -15.696 1.00 97.06 78 GLU A CA 1
ATOM 587 C C . GLU A 1 78 ? 17.825 -5.561 -15.035 1.00 97.06 78 GLU A C 1
ATOM 589 O O . GLU A 1 78 ? 16.984 -6.345 -14.581 1.00 97.06 78 GLU A O 1
ATOM 594 N N . ARG A 1 79 ? 17.632 -4.234 -15.015 1.00 95.12 79 ARG A N 1
ATOM 595 C CA . ARG A 1 79 ? 16.393 -3.633 -14.521 1.00 95.12 79 ARG A CA 1
ATOM 596 C C . ARG A 1 79 ? 15.215 -4.003 -15.415 1.00 95.12 79 ARG A C 1
ATOM 598 O O . ARG A 1 79 ? 14.136 -4.290 -14.896 1.00 95.12 79 ARG A O 1
ATOM 605 N N . MET A 1 80 ? 15.417 -4.055 -16.729 1.00 95.56 80 MET A N 1
ATOM 606 C CA . MET A 1 80 ? 14.377 -4.487 -17.659 1.00 95.56 80 MET A CA 1
ATOM 607 C C . MET A 1 80 ? 14.029 -5.973 -17.488 1.00 95.56 80 MET A C 1
ATOM 609 O O . MET A 1 80 ? 12.851 -6.328 -17.513 1.00 95.56 80 MET A O 1
ATOM 613 N N . ASP A 1 81 ? 15.012 -6.840 -17.246 1.00 95.62 81 ASP A N 1
ATOM 614 C CA . ASP A 1 81 ? 14.765 -8.260 -16.963 1.00 95.62 81 ASP A CA 1
ATOM 615 C C . ASP A 1 81 ? 13.968 -8.459 -15.673 1.00 95.62 81 ASP A C 1
ATOM 617 O O . ASP A 1 81 ? 13.018 -9.251 -15.641 1.00 95.62 81 ASP A O 1
ATOM 621 N N . PHE A 1 82 ? 14.269 -7.671 -14.637 1.00 92.88 82 PHE A N 1
ATOM 622 C CA . PHE A 1 82 ? 13.446 -7.625 -13.431 1.00 92.88 82 PHE A CA 1
ATOM 623 C C . PHE A 1 82 ? 11.995 -7.226 -13.742 1.00 92.88 82 PHE A C 1
ATOM 625 O O . PHE A 1 82 ? 11.071 -7.891 -13.269 1.00 92.88 82 PHE A O 1
ATOM 632 N N . LEU A 1 83 ? 11.769 -6.184 -14.554 1.00 93.00 83 LEU A N 1
ATOM 633 C CA . LEU A 1 83 ? 10.414 -5.746 -14.916 1.00 93.00 83 LEU A CA 1
ATOM 634 C C . LEU A 1 83 ? 9.664 -6.793 -15.747 1.00 93.00 83 LEU A C 1
ATOM 636 O O . LEU A 1 83 ? 8.481 -7.022 -15.499 1.00 93.00 83 LEU A O 1
ATOM 640 N N . ARG A 1 84 ? 10.337 -7.492 -16.671 1.00 93.69 84 ARG A N 1
ATOM 641 C CA . ARG A 1 84 ? 9.740 -8.612 -17.424 1.00 93.69 84 ARG A CA 1
ATOM 642 C C . ARG A 1 84 ? 9.305 -9.741 -16.496 1.00 93.69 84 ARG A C 1
ATOM 644 O O . ARG A 1 84 ? 8.192 -10.251 -16.633 1.00 93.69 84 ARG A O 1
ATOM 651 N N . LEU A 1 85 ? 10.152 -10.111 -15.533 1.00 91.31 85 LEU A N 1
ATOM 652 C CA . LEU A 1 85 ? 9.817 -11.125 -14.534 1.00 91.31 85 LEU A CA 1
ATOM 653 C C . LEU A 1 85 ? 8.646 -10.675 -13.651 1.00 91.31 85 LEU A C 1
ATOM 655 O O . LEU A 1 85 ? 7.735 -11.461 -13.387 1.00 91.31 85 LEU A O 1
ATOM 659 N N . ALA A 1 86 ? 8.654 -9.419 -13.208 1.00 89.12 86 ALA A N 1
ATOM 660 C CA . ALA A 1 86 ? 7.589 -8.851 -12.395 1.00 89.12 86 ALA A CA 1
ATOM 661 C C . ALA A 1 86 ? 6.254 -8.810 -13.159 1.00 89.12 86 ALA A C 1
ATOM 663 O O . ALA A 1 86 ? 5.240 -9.243 -12.620 1.00 89.12 86 ALA A O 1
ATOM 664 N N . HIS A 1 87 ? 6.258 -8.403 -14.432 1.00 90.75 87 HIS A N 1
ATOM 665 C CA . HIS A 1 87 ? 5.084 -8.448 -15.308 1.00 90.75 87 HIS A CA 1
ATOM 666 C C . HIS A 1 87 ? 4.577 -9.887 -15.510 1.00 90.75 87 HIS A C 1
ATOM 668 O O . HIS A 1 87 ? 3.382 -10.153 -15.379 1.00 90.75 87 HIS A O 1
ATOM 674 N N . ALA A 1 88 ? 5.470 -10.857 -15.742 1.00 89.94 88 ALA A N 1
ATOM 675 C CA . ALA A 1 88 ? 5.087 -12.264 -15.865 1.00 89.94 88 ALA A CA 1
ATOM 676 C C . ALA A 1 88 ? 4.414 -12.806 -14.589 1.00 89.94 88 ALA A C 1
ATOM 678 O O . ALA A 1 88 ? 3.391 -13.487 -14.681 1.00 89.94 88 ALA A O 1
ATOM 679 N N . LYS A 1 89 ? 4.945 -12.463 -13.407 1.00 84.81 89 LYS A N 1
ATOM 680 C CA . LYS A 1 89 ? 4.322 -12.781 -12.110 1.00 84.81 89 LYS A CA 1
ATOM 681 C C . LYS A 1 89 ? 2.982 -12.067 -11.932 1.00 84.81 89 LYS A C 1
ATOM 683 O O . LYS A 1 89 ? 2.026 -12.692 -11.482 1.00 84.81 89 LYS A O 1
ATOM 688 N N . GLY A 1 90 ? 2.903 -10.797 -12.324 1.00 84.81 90 GLY A N 1
ATOM 689 C CA . GLY A 1 90 ? 1.674 -10.008 -12.298 1.00 84.81 90 GLY A CA 1
ATOM 690 C C . GLY A 1 90 ? 0.548 -10.683 -13.078 1.00 84.81 90 GLY A C 1
ATOM 691 O O . GLY A 1 90 ? -0.532 -10.880 -12.527 1.00 84.81 90 GLY A O 1
ATOM 692 N N . ARG A 1 91 ? 0.825 -11.162 -14.299 1.00 86.19 91 ARG A N 1
ATOM 693 C CA . ARG A 1 91 ? -0.154 -11.913 -15.108 1.00 86.19 91 ARG A CA 1
ATOM 694 C C . ARG A 1 91 ? -0.671 -13.170 -14.407 1.00 86.19 91 ARG A C 1
ATOM 696 O O . ARG A 1 91 ? -1.869 -13.425 -14.433 1.00 86.19 91 ARG A O 1
ATOM 703 N N . TYR A 1 92 ? 0.206 -13.935 -13.751 1.00 83.69 92 TYR A N 1
ATOM 704 C CA . TYR A 1 92 ? -0.203 -15.110 -12.969 1.00 83.69 92 TYR A CA 1
ATOM 705 C C . TYR A 1 92 ? -1.119 -14.740 -11.789 1.00 83.69 92 TYR A C 1
ATOM 707 O O . TYR A 1 92 ? -2.041 -15.483 -11.462 1.00 83.69 92 TYR A O 1
ATOM 715 N N . LEU A 1 93 ? -0.890 -13.581 -11.171 1.00 82.31 93 LEU A N 1
ATOM 716 C CA . LEU A 1 93 ? -1.687 -13.068 -10.055 1.00 82.31 93 LEU A CA 1
ATOM 717 C C . LEU A 1 93 ? -2.950 -12.307 -10.494 1.00 82.31 93 LEU A C 1
ATOM 719 O O . LEU A 1 93 ? -3.671 -11.806 -9.634 1.00 82.31 93 LEU A O 1
ATOM 723 N N . GLY A 1 94 ? -3.221 -12.211 -11.801 1.00 84.38 94 GLY A N 1
ATOM 724 C CA . GLY A 1 94 ? -4.352 -11.452 -12.340 1.00 84.38 94 GLY A CA 1
ATOM 725 C C . GLY A 1 94 ? -4.199 -9.934 -12.214 1.00 84.38 94 GLY A C 1
ATOM 726 O O . GLY A 1 94 ? -5.198 -9.221 -12.191 1.00 84.38 94 GLY A O 1
ATOM 727 N N . MET A 1 95 ? -2.967 -9.433 -12.090 1.00 84.31 95 MET A N 1
ATOM 728 C CA . MET A 1 95 ? -2.688 -7.999 -12.048 1.00 84.31 95 MET A CA 1
ATOM 729 C C . MET A 1 95 ? -2.720 -7.400 -13.453 1.00 84.31 95 MET A C 1
ATOM 731 O O . MET A 1 95 ? -2.084 -7.927 -14.369 1.00 84.31 95 MET A O 1
ATOM 735 N N . ASP A 1 96 ? -3.388 -6.257 -13.586 1.00 87.31 96 ASP A N 1
ATOM 736 C CA . ASP A 1 96 ? -3.372 -5.460 -14.808 1.00 87.31 96 ASP A CA 1
ATOM 737 C C . ASP A 1 96 ? -2.049 -4.688 -14.905 1.00 87.31 96 ASP A C 1
ATOM 739 O O . ASP A 1 96 ? -1.770 -3.786 -14.112 1.00 87.31 96 ASP A O 1
ATOM 743 N N . THR A 1 97 ? -1.170 -5.136 -15.800 1.00 90.62 97 THR A N 1
ATOM 744 C CA . THR A 1 97 ? 0.173 -4.579 -15.996 1.00 90.62 97 THR A CA 1
ATOM 745 C C . THR A 1 97 ? 0.556 -4.680 -17.463 1.00 90.62 97 THR A C 1
ATOM 747 O O . THR A 1 97 ? 0.210 -5.655 -18.128 1.00 90.62 97 THR A O 1
ATOM 750 N N . GLU A 1 98 ? 1.345 -3.724 -17.941 1.00 93.44 98 GLU A N 1
ATOM 751 C CA . GLU A 1 98 ? 1.828 -3.669 -19.319 1.00 93.44 98 GLU A CA 1
ATOM 752 C C . GLU A 1 98 ? 3.318 -3.306 -19.345 1.00 93.44 98 GLU A C 1
ATOM 754 O O . GLU A 1 98 ? 3.812 -2.580 -18.478 1.00 93.44 98 GLU A O 1
ATOM 759 N N . LEU A 1 99 ? 4.048 -3.836 -20.330 1.00 94.50 99 LEU A N 1
ATOM 760 C CA . LEU A 1 99 ? 5.396 -3.369 -20.644 1.00 94.50 99 LEU A CA 1
ATOM 761 C C . LEU A 1 99 ? 5.291 -2.285 -21.712 1.00 94.50 99 LEU A C 1
ATOM 763 O O . LEU A 1 99 ? 4.949 -2.588 -22.850 1.00 94.50 99 LEU A O 1
ATOM 767 N N . ILE A 1 100 ? 5.632 -1.055 -21.339 1.00 94.44 100 ILE A N 1
ATOM 768 C CA . ILE A 1 100 ? 5.560 0.108 -22.223 1.00 94.44 100 ILE A CA 1
ATOM 769 C C . ILE A 1 100 ? 6.946 0.552 -22.696 1.00 94.44 100 ILE A C 1
ATOM 771 O O . ILE A 1 100 ? 7.969 0.346 -22.034 1.00 94.44 100 ILE A O 1
ATOM 775 N N . THR A 1 101 ? 6.974 1.189 -23.855 1.00 94.19 101 THR A N 1
ATOM 776 C CA . THR A 1 101 ? 8.138 1.851 -24.440 1.00 94.19 101 THR A CA 1
ATOM 777 C C . THR A 1 101 ? 8.364 3.236 -23.818 1.00 94.19 101 THR A C 1
ATOM 779 O O . THR A 1 101 ? 7.433 3.856 -23.299 1.00 94.19 101 THR A O 1
ATOM 782 N N 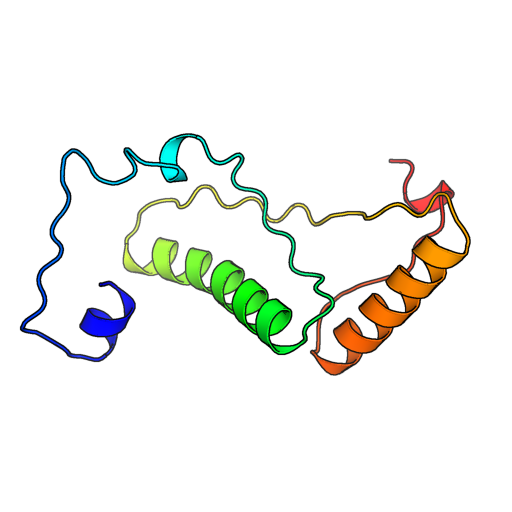. PRO A 1 102 ? 9.582 3.803 -23.922 1.00 92.56 102 PRO A N 1
ATOM 783 C CA . PRO A 1 102 ? 9.839 5.175 -23.477 1.00 92.56 102 PRO A CA 1
ATOM 784 C C . PRO A 1 102 ? 8.960 6.233 -24.161 1.00 92.56 102 PRO A C 1
ATOM 786 O O . PRO A 1 102 ? 8.665 7.260 -23.559 1.00 92.56 102 PRO A O 1
ATOM 789 N N . SER A 1 103 ? 8.546 5.998 -25.411 1.00 93.31 103 SER A N 1
ATOM 790 C CA . SER A 1 103 ? 7.614 6.874 -26.131 1.00 93.31 103 SER A CA 1
ATOM 791 C C . SER A 1 103 ? 6.214 6.862 -25.527 1.00 93.31 103 SER A C 1
ATOM 793 O O . SER A 1 103 ? 5.604 7.918 -25.434 1.00 93.31 103 SER A O 1
ATOM 795 N N . GLU A 1 104 ? 5.726 5.702 -25.090 1.00 91.75 104 GLU A N 1
ATOM 796 C CA . GLU A 1 104 ? 4.417 5.574 -24.432 1.00 91.75 104 GLU A CA 1
ATOM 797 C C . GLU 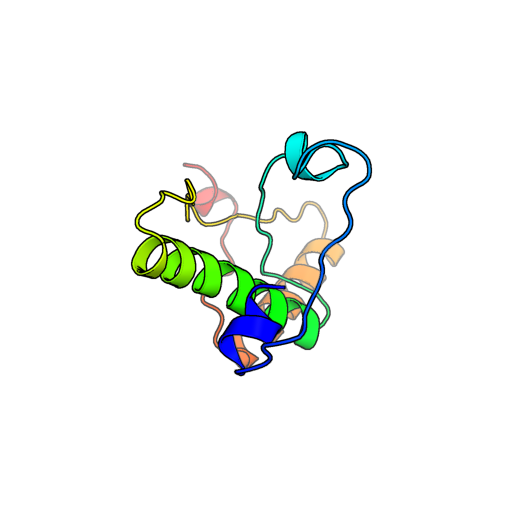A 1 104 ? 4.434 6.154 -23.012 1.00 91.75 104 GLU A C 1
ATOM 799 O O . GLU A 1 104 ? 3.430 6.686 -22.552 1.00 91.75 104 GLU A O 1
ATOM 804 N N . ALA A 1 105 ? 5.585 6.119 -22.332 1.00 87.94 105 ALA A N 1
ATOM 805 C CA . ALA A 1 105 ? 5.755 6.724 -21.009 1.00 87.94 105 ALA A CA 1
ATOM 806 C C . ALA A 1 105 ? 5.783 8.266 -21.031 1.00 87.94 105 ALA A C 1
ATOM 808 O O . ALA A 1 105 ? 5.682 8.903 -19.981 1.00 87.94 105 ALA A O 1
ATOM 809 N N . LYS A 1 106 ? 5.961 8.878 -22.205 1.00 81.56 106 LYS A N 1
ATOM 810 C CA . LYS A 1 106 ? 6.054 10.328 -22.367 1.00 81.56 106 LYS A CA 1
ATOM 811 C C . LYS A 1 106 ? 4.652 10.916 -22.569 1.00 81.56 106 LYS A C 1
ATOM 813 O O . LYS A 1 106 ? 4.212 11.076 -23.703 1.00 81.56 106 LYS A O 1
ATOM 818 N N . THR A 1 107 ? 3.968 11.212 -21.465 1.00 59.16 107 THR A N 1
ATOM 819 C CA . THR A 1 107 ? 2.740 12.036 -21.434 1.00 59.16 107 THR A CA 1
ATOM 820 C C . THR A 1 107 ? 3.027 13.509 -21.670 1.00 59.16 107 THR A C 1
ATOM 822 O O . THR A 1 107 ? 4.040 13.994 -21.113 1.00 59.16 107 THR A O 1
#

Foldseek 3Di:
DVVCVVVVNDPDDDDDPDDPCPPVNVVDPPDQDLQDPDLVSSVVSVVVLVVQVVCCVVVVDHPVDDCPDDDDDDPDPVSVVVVVSSVVSCVVSVHDDDDDDPVVVPD

Radius of gyration: 18.05 Å; chains: 1; bounding box: 39×27×50 Å

Secondary structure (DSSP, 8-state):
-HHHHHTT--S-----SSSTTTTTTTT---------SSHHHHHHHHHHHHHHHHHHHHH---------------SSHHHHHHHHHHHHHHHHTT-------TTTT--

Sequence (107 aa):
LYHLAKAGWTDIMLIERSELTSGSSWHAAGGFHTLNGDPNVAKLQAYTVQLYKEIEEVSGQSCSLHLTGGVMMADTPERMDFLRLAHAKGRYLGMDTELITPSEAKT